Protein AF-A0A7W8DFZ7-F1 (afdb_monomer)

Structure (mmCIF, N/CA/C/O backbone):
data_AF-A0A7W8DFZ7-F1
#
_entry.id   AF-A0A7W8DFZ7-F1
#
loop_
_atom_site.group_PDB
_atom_site.id
_atom_site.type_symbol
_atom_site.label_atom_id
_atom_site.label_alt_id
_atom_site.label_comp_id
_atom_site.label_asym_id
_atom_site.label_entity_id
_atom_site.label_seq_id
_atom_site.pdbx_PDB_ins_code
_atom_site.Cartn_x
_atom_site.Cartn_y
_atom_site.Cartn_z
_atom_site.occupancy
_atom_site.B_iso_or_equiv
_atom_site.auth_seq_id
_atom_site.auth_comp_id
_atom_site.auth_asym_id
_atom_site.auth_atom_id
_atom_site.pdbx_PDB_model_num
ATOM 1 N N . MET A 1 1 ? -59.631 -12.533 55.827 1.00 57.09 1 MET A N 1
ATOM 2 C CA . MET A 1 1 ? -59.133 -11.237 55.292 1.00 57.09 1 MET A CA 1
ATOM 3 C C . MET A 1 1 ? -57.642 -11.261 54.928 1.00 57.09 1 MET A C 1
ATOM 5 O O . MET A 1 1 ? -57.196 -10.351 54.246 1.00 57.09 1 MET A O 1
ATOM 9 N N . SER A 1 2 ? -56.880 -12.289 55.310 1.00 61.22 2 SER A N 1
ATOM 10 C CA . SER A 1 2 ? -55.448 -12.462 55.010 1.00 61.22 2 SER A CA 1
ATOM 11 C C . SER A 1 2 ? -55.143 -12.967 53.588 1.00 61.22 2 SER A C 1
ATOM 13 O O . SER A 1 2 ? -54.103 -12.622 53.034 1.00 61.22 2 SER A O 1
ATOM 15 N N . ASP A 1 3 ? -56.053 -13.719 52.961 1.00 71.06 3 ASP A N 1
ATOM 16 C CA . ASP A 1 3 ? -55.835 -14.319 51.630 1.00 71.06 3 ASP A CA 1
ATOM 17 C C . ASP A 1 3 ? -55.815 -13.302 50.479 1.00 71.06 3 ASP A C 1
ATOM 19 O O . ASP A 1 3 ? -55.094 -13.472 49.494 1.00 71.06 3 ASP A O 1
ATOM 23 N N . ALA A 1 4 ? -56.544 -12.193 50.624 1.00 68.62 4 ALA A N 1
ATOM 24 C CA . ALA A 1 4 ? -56.557 -11.116 49.635 1.00 68.62 4 ALA A CA 1
ATOM 25 C C . ALA A 1 4 ? -55.181 -10.436 49.514 1.00 68.62 4 ALA A C 1
ATOM 27 O O . ALA A 1 4 ? -54.755 -10.077 48.419 1.00 68.62 4 ALA A O 1
ATOM 28 N N . ILE A 1 5 ? -54.449 -10.323 50.626 1.00 71.19 5 ILE A N 1
ATOM 29 C CA . ILE A 1 5 ? -53.111 -9.720 50.654 1.00 71.19 5 ILE A CA 1
ATOM 30 C C . ILE A 1 5 ? -52.097 -10.650 49.973 1.00 71.19 5 ILE A C 1
ATOM 32 O O . ILE A 1 5 ? -51.264 -10.188 49.196 1.00 71.19 5 ILE A O 1
ATOM 36 N N . ALA A 1 6 ? -52.201 -11.965 50.188 1.00 75.56 6 ALA A N 1
ATOM 37 C CA . ALA A 1 6 ? -51.342 -12.947 49.525 1.00 75.56 6 ALA A CA 1
ATOM 38 C C . ALA A 1 6 ? -51.548 -12.967 47.997 1.00 75.56 6 ALA A C 1
ATOM 40 O O . ALA A 1 6 ? -50.575 -13.028 47.240 1.00 75.56 6 ALA A O 1
ATOM 41 N N . SER A 1 7 ? -52.799 -12.839 47.540 1.00 78.25 7 SER A N 1
ATOM 42 C CA . SER A 1 7 ? -53.139 -12.762 46.115 1.00 78.25 7 SER A CA 1
ATOM 43 C C . SER A 1 7 ? -52.549 -11.511 45.455 1.00 78.25 7 SER A C 1
ATOM 45 O O . SER A 1 7 ? -51.845 -11.627 44.450 1.00 78.25 7 SER A O 1
ATOM 47 N N . VAL A 1 8 ? -52.715 -10.339 46.075 1.00 78.81 8 VAL A N 1
ATOM 48 C CA . VAL A 1 8 ? -52.169 -9.068 45.569 1.00 78.81 8 VAL A CA 1
ATOM 49 C C . VAL A 1 8 ? -50.637 -9.088 45.538 1.00 78.81 8 VAL A C 1
ATOM 51 O O . VAL A 1 8 ? -50.032 -8.653 44.559 1.00 78.81 8 VAL A O 1
ATOM 54 N N . LEU A 1 9 ? -49.984 -9.672 46.548 1.00 77.50 9 LEU A N 1
ATOM 55 C CA . LEU A 1 9 ? -48.525 -9.820 46.564 1.00 77.50 9 LEU A CA 1
ATOM 56 C C . LEU A 1 9 ? -48.010 -10.757 45.463 1.00 77.50 9 LEU A C 1
ATOM 58 O O . LEU A 1 9 ? -46.936 -10.516 44.910 1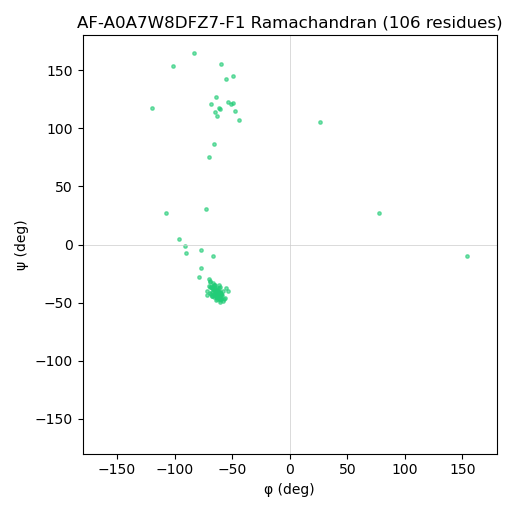.00 77.50 9 LEU A O 1
ATOM 62 N N . SER A 1 10 ? -48.762 -11.805 45.115 1.00 85.00 10 SER A N 1
ATOM 63 C CA . SER A 1 10 ? -48.410 -12.691 43.998 1.00 85.00 10 SER A CA 1
ATOM 64 C C . SER A 1 10 ? -48.581 -11.996 42.640 1.00 85.00 10 SER A C 1
ATOM 66 O O . SER A 1 10 ? -47.752 -12.167 41.745 1.00 85.00 10 SER A O 1
ATOM 68 N N . GLN A 1 11 ? -49.594 -11.133 42.527 1.00 77.75 11 GLN A N 1
ATOM 69 C CA . GLN A 1 11 ? -49.888 -10.351 41.330 1.00 77.75 11 GLN A CA 1
ATOM 70 C C . GLN A 1 11 ? -48.822 -9.277 41.081 1.00 77.75 11 GLN A C 1
ATOM 72 O O . GLN A 1 11 ? -48.345 -9.133 39.958 1.00 77.75 11 GLN A O 1
ATOM 77 N N . ILE A 1 12 ? -48.365 -8.595 42.137 1.00 78.56 12 ILE A N 1
ATOM 78 C CA . ILE A 1 12 ? -47.260 -7.624 42.062 1.00 78.56 12 ILE A CA 1
ATOM 79 C C . ILE A 1 12 ? -45.963 -8.315 41.621 1.00 78.56 12 ILE A C 1
ATOM 81 O O . ILE A 1 12 ? -45.227 -7.783 40.791 1.00 78.56 12 ILE A O 1
ATOM 85 N N . ARG A 1 13 ? -45.699 -9.528 42.119 1.00 77.94 13 ARG A N 1
ATOM 86 C CA . ARG A 1 13 ? -44.499 -10.299 41.765 1.00 77.94 13 ARG A CA 1
ATOM 87 C C . ARG A 1 13 ? -44.523 -10.770 40.305 1.00 77.94 13 ARG A C 1
ATOM 89 O O . ARG A 1 13 ? -43.492 -10.740 39.637 1.00 77.94 13 ARG A O 1
ATOM 96 N N . ALA A 1 14 ? -45.697 -11.143 39.792 1.00 76.75 14 ALA A N 1
ATOM 97 C CA . ALA A 1 14 ? -45.891 -11.482 38.382 1.00 76.75 14 ALA A CA 1
ATOM 98 C C . ALA A 1 14 ? -45.715 -10.259 37.461 1.00 76.75 14 ALA A C 1
ATOM 100 O O . ALA 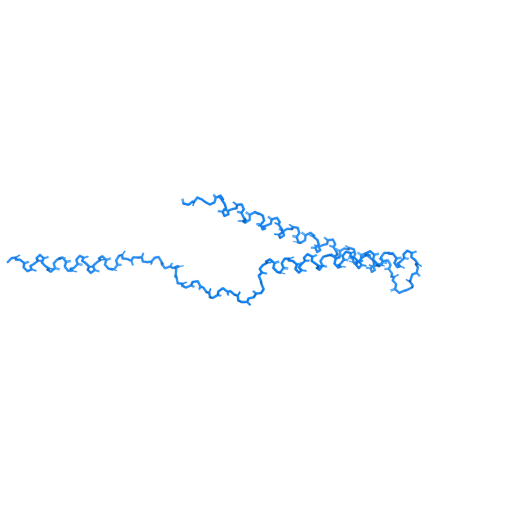A 1 14 ? -45.082 -10.363 36.410 1.00 76.75 14 ALA A O 1
ATOM 101 N N . LEU A 1 15 ? -46.189 -9.084 37.887 1.00 74.50 15 LEU A N 1
ATOM 102 C CA . LEU A 1 15 ? -46.031 -7.836 37.135 1.00 74.50 15 LEU A CA 1
ATOM 103 C C . LEU A 1 15 ? -44.565 -7.360 37.100 1.00 74.50 15 LEU A C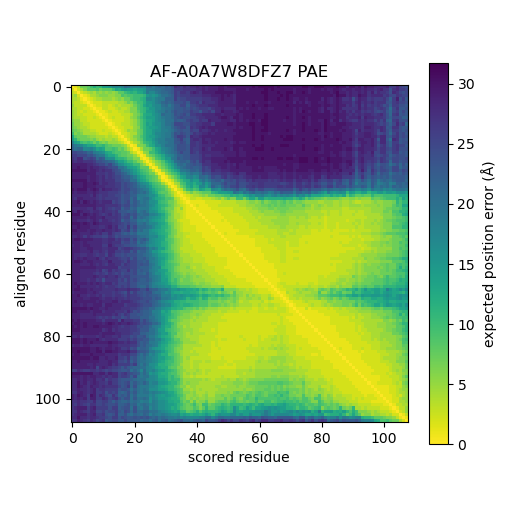 1
ATOM 105 O O . LEU A 1 15 ? -44.092 -6.880 36.071 1.00 74.50 15 LEU A O 1
ATOM 109 N N . GLN A 1 16 ? -43.822 -7.553 38.197 1.00 68.69 16 GLN A N 1
ATOM 110 C CA . GLN A 1 16 ? -42.381 -7.276 38.286 1.00 68.69 16 GLN A CA 1
ATOM 111 C C . GLN A 1 16 ? -41.539 -8.203 37.395 1.00 68.69 16 GLN A C 1
ATOM 113 O O . GLN A 1 16 ? -40.524 -7.781 36.844 1.00 68.69 16 GLN A O 1
ATOM 118 N N . ALA A 1 17 ? -41.965 -9.457 37.209 1.00 66.94 17 ALA A N 1
ATOM 119 C CA . ALA A 1 17 ? -41.313 -10.382 36.283 1.00 66.94 17 ALA A CA 1
ATOM 120 C C . ALA A 1 17 ? -41.522 -9.978 34.811 1.00 66.94 17 ALA A C 1
ATOM 122 O O . ALA A 1 17 ? -40.616 -10.156 34.003 1.00 66.94 17 ALA A O 1
ATOM 123 N N . GLN A 1 18 ? -42.668 -9.373 34.477 1.00 63.84 18 GLN A N 1
ATOM 124 C CA . GLN A 1 18 ? -42.946 -8.821 33.142 1.00 63.84 18 GLN A CA 1
ATOM 125 C C . GLN A 1 18 ? -42.255 -7.476 32.872 1.00 63.84 18 GLN A C 1
ATOM 127 O O . GLN A 1 18 ? -42.059 -7.117 31.716 1.00 63.84 18 GLN A O 1
ATOM 132 N N . THR A 1 19 ? -41.837 -6.751 33.914 1.00 58.62 19 THR A N 1
ATOM 133 C CA . THR A 1 19 ? -41.080 -5.487 33.800 1.00 58.62 19 THR A CA 1
ATOM 134 C C . THR A 1 19 ? -39.566 -5.653 33.927 1.00 58.62 19 THR A C 1
ATOM 136 O O . THR A 1 19 ? -38.841 -4.662 33.831 1.00 58.62 19 THR A O 1
ATOM 139 N N . ARG A 1 20 ? -39.045 -6.889 34.025 1.00 55.09 20 ARG A N 1
ATOM 140 C CA . ARG A 1 20 ? -37.663 -7.176 33.607 1.00 55.09 20 ARG A CA 1
ATOM 141 C C . ARG A 1 20 ? -37.591 -7.073 32.087 1.00 55.09 20 ARG A C 1
ATOM 143 O O . ARG A 1 20 ? -37.526 -8.062 31.367 1.00 55.09 20 ARG A O 1
ATOM 150 N N . ILE A 1 21 ? -37.608 -5.831 31.621 1.00 55.12 21 ILE A N 1
ATOM 151 C CA . ILE A 1 21 ? -37.175 -5.438 30.294 1.00 55.12 21 ILE A CA 1
ATOM 152 C C . ILE A 1 21 ? -35.673 -5.717 30.278 1.00 55.12 21 ILE A C 1
ATOM 154 O O . ILE A 1 21 ? -34.856 -4.868 30.623 1.00 55.12 21 ILE A O 1
ATOM 158 N N . THR A 1 22 ? -35.297 -6.951 29.952 1.00 57.59 22 THR A N 1
ATOM 159 C CA . THR A 1 22 ? -33.990 -7.182 29.352 1.00 57.59 22 THR A CA 1
ATOM 160 C C . THR A 1 22 ? -34.025 -6.395 28.046 1.00 57.59 22 THR A C 1
ATOM 162 O O . THR A 1 22 ? -34.912 -6.664 27.233 1.00 57.59 22 THR A O 1
ATOM 165 N N . PRO A 1 23 ? -33.172 -5.375 27.857 1.00 56.19 23 PRO A N 1
ATOM 166 C CA . PRO A 1 23 ? -33.167 -4.624 26.614 1.00 56.19 23 PRO A CA 1
ATOM 167 C C . PRO A 1 23 ? -33.011 -5.617 25.449 1.00 56.19 23 PRO A C 1
ATOM 169 O O . PRO A 1 23 ? -32.053 -6.397 25.455 1.00 56.19 23 PRO A O 1
ATOM 172 N N . PRO A 1 24 ? -33.950 -5.652 24.484 1.00 49.06 24 PRO A N 1
ATOM 173 C CA . PRO A 1 24 ? -33.768 -6.432 23.270 1.00 49.06 24 PRO A CA 1
ATOM 174 C C . PRO A 1 24 ? -32.564 -5.833 22.540 1.00 49.06 24 PRO A C 1
ATOM 176 O O . PRO A 1 24 ? -32.593 -4.677 22.123 1.00 49.06 24 PRO A O 1
ATOM 179 N N . GLY A 1 25 ? -31.463 -6.580 22.500 1.00 51.53 25 GLY A N 1
ATOM 180 C CA . GLY A 1 25 ? -30.180 -6.085 21.992 1.00 51.53 25 GLY A CA 1
ATOM 181 C C . GLY A 1 25 ? -28.938 -6.771 22.564 1.00 51.53 25 GLY A C 1
ATOM 182 O O . GLY A 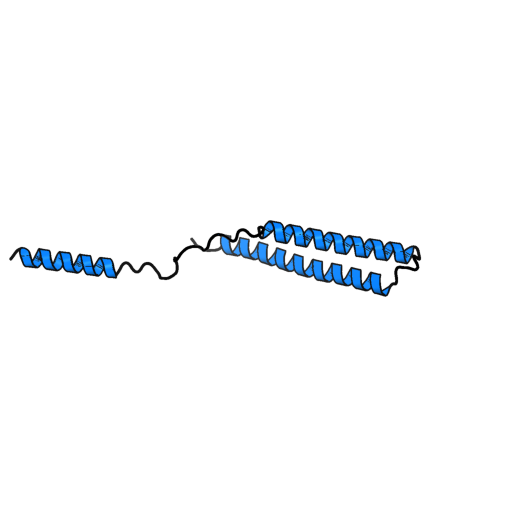1 25 ? -27.852 -6.574 22.033 1.00 51.53 25 GLY A O 1
ATOM 183 N N . LEU A 1 26 ? -29.077 -7.602 23.603 1.00 53.03 26 LEU A N 1
ATOM 184 C CA . LEU A 1 26 ? -27.996 -8.468 24.104 1.00 53.03 26 LEU A CA 1
ATOM 185 C C . LEU A 1 26 ? -28.226 -9.947 23.753 1.00 53.03 26 LEU A C 1
ATOM 187 O O . LEU A 1 26 ? -27.771 -10.843 24.464 1.00 53.03 26 LEU A O 1
ATOM 191 N N . GLU A 1 27 ? -28.946 -10.215 22.661 1.00 49.91 27 GLU A N 1
ATOM 192 C CA . GLU A 1 27 ? -28.915 -11.531 22.028 1.00 49.91 27 GLU A CA 1
ATOM 193 C C . GLU A 1 27 ? -27.502 -11.773 21.500 1.00 49.91 27 GLU A C 1
ATOM 195 O O . GLU A 1 27 ? -27.023 -11.051 20.631 1.00 49.91 27 GLU A O 1
ATOM 200 N N . SER A 1 28 ? -26.850 -12.764 22.115 1.00 52.47 28 SER A N 1
ATOM 201 C CA . SER A 1 28 ? -25.617 -13.438 21.721 1.00 52.47 28 SER A CA 1
ATOM 202 C C . SER A 1 28 ? -24.664 -12.620 20.859 1.00 52.47 28 SER A C 1
ATOM 204 O O . SER A 1 28 ? -24.824 -12.534 19.642 1.00 52.47 28 SER A O 1
ATOM 206 N N . ALA A 1 29 ? -23.578 -12.154 21.483 1.00 55.41 29 ALA A N 1
ATOM 207 C CA . ALA A 1 29 ? -22.336 -11.909 20.768 1.00 55.41 29 ALA A CA 1
ATOM 208 C C . ALA A 1 29 ? -22.091 -13.102 19.831 1.00 55.41 29 ALA A C 1
ATOM 210 O O . ALA A 1 29 ? -21.837 -14.222 20.283 1.00 55.41 29 ALA A O 1
ATOM 211 N N . ALA A 1 30 ? -22.275 -12.867 18.529 1.00 58.28 30 ALA A N 1
ATOM 212 C CA . ALA A 1 30 ? -21.985 -13.839 17.494 1.00 58.28 30 ALA A CA 1
ATOM 213 C C . ALA A 1 30 ? -20.576 -14.397 17.745 1.00 58.28 30 ALA A C 1
ATOM 215 O O . ALA A 1 30 ? -19.717 -13.646 18.227 1.00 58.28 30 ALA A O 1
ATOM 216 N N . PRO A 1 31 ? -20.319 -15.686 17.458 1.00 54.34 31 PRO A N 1
ATOM 217 C CA . PRO A 1 31 ? -18.991 -16.249 17.641 1.00 54.34 31 PRO A CA 1
ATOM 218 C C . PRO A 1 31 ? -17.992 -15.330 16.945 1.00 54.34 31 PRO A C 1
ATOM 220 O O . PRO A 1 31 ? -18.138 -15.034 15.757 1.00 54.34 31 PRO A O 1
ATOM 223 N N . VAL A 1 32 ? -17.041 -14.815 17.730 1.00 64.62 32 VAL A N 1
ATOM 224 C CA . VAL A 1 32 ? -15.981 -13.922 17.266 1.00 64.62 32 VAL A CA 1
ATOM 225 C C . VAL A 1 32 ? -15.397 -14.563 16.017 1.00 64.62 32 VAL A C 1
ATOM 227 O O . VAL A 1 32 ? -14.915 -15.696 16.079 1.00 64.62 32 VAL A O 1
ATOM 230 N N . ALA A 1 33 ? -15.556 -13.892 14.875 1.00 61.66 33 ALA A N 1
ATOM 231 C CA . ALA A 1 33 ? -15.222 -14.458 13.581 1.00 61.66 33 ALA A CA 1
ATOM 232 C C . ALA A 1 33 ? -13.811 -15.054 13.638 1.00 61.66 33 ALA A C 1
ATOM 234 O O . ALA A 1 33 ? -12.849 -14.345 13.924 1.00 61.66 33 ALA A O 1
ATOM 235 N N . THR A 1 34 ? -13.683 -16.351 13.352 1.00 63.66 34 THR A N 1
ATOM 236 C CA . THR A 1 34 ? -12.408 -17.094 13.309 1.00 63.66 34 THR A CA 1
ATOM 237 C C . THR A 1 34 ? -11.581 -16.726 12.066 1.00 63.66 34 THR A C 1
ATOM 239 O O . THR A 1 34 ? -10.873 -17.549 11.491 1.00 63.66 34 THR A O 1
ATOM 242 N N . GLY A 1 35 ? -11.725 -15.488 11.596 1.00 71.38 35 GLY A N 1
ATOM 243 C CA . GLY A 1 35 ? -10.907 -14.900 10.555 1.00 71.38 35 GLY A CA 1
ATOM 244 C C . GLY A 1 35 ? -9.605 -14.358 11.141 1.00 71.38 35 GLY A C 1
ATOM 245 O O . GLY A 1 35 ? -9.483 -14.194 12.358 1.00 71.38 35 GLY A O 1
ATOM 246 N N . PRO A 1 36 ? -8.614 -14.066 10.287 1.00 75.56 36 PRO A N 1
ATOM 247 C CA . PRO A 1 36 ? -7.399 -13.417 10.746 1.00 75.56 36 PRO A CA 1
ATOM 248 C C . PRO A 1 36 ? -7.735 -12.109 11.463 1.00 75.56 36 PRO A C 1
ATOM 250 O O . PRO A 1 36 ? -8.635 -11.377 11.038 1.00 75.56 36 PRO A O 1
ATOM 253 N N . SER A 1 37 ? -6.992 -11.803 12.529 1.00 83.19 37 SER A N 1
ATOM 254 C CA . SER A 1 37 ? -7.252 -10.590 13.293 1.00 83.19 37 SER A CA 1
ATOM 255 C C . SER A 1 37 ? -7.116 -9.359 12.394 1.00 83.19 37 SER A C 1
ATOM 257 O O . SER A 1 37 ? -6.410 -9.356 11.373 1.00 83.19 37 SER A O 1
ATOM 259 N N . PHE A 1 38 ? -7.784 -8.274 12.775 1.00 80.31 38 PHE A N 1
ATOM 260 C CA . PHE A 1 38 ? -7.594 -6.994 12.101 1.00 80.31 38 PHE A CA 1
ATOM 261 C C . PHE A 1 38 ? -6.106 -6.604 12.062 1.00 80.31 38 PHE A C 1
ATOM 263 O O . PHE A 1 38 ? -5.616 -6.179 11.018 1.00 80.31 38 PHE A O 1
ATOM 270 N N . GLY A 1 39 ? -5.366 -6.845 13.153 1.00 84.25 39 GLY A N 1
ATOM 271 C CA . GLY A 1 39 ? -3.921 -6.621 13.223 1.00 84.25 39 GLY A CA 1
ATOM 272 C C . GLY A 1 39 ? -3.135 -7.446 12.201 1.00 84.25 39 GLY A C 1
ATOM 273 O O . GLY A 1 39 ? -2.269 -6.905 11.517 1.00 84.25 39 GLY A O 1
ATOM 274 N N . ASP A 1 40 ? -3.482 -8.722 12.015 1.00 87.62 40 ASP A N 1
ATOM 275 C CA . ASP A 1 40 ? -2.860 -9.579 10.995 1.00 87.62 40 ASP A CA 1
ATOM 276 C C . ASP A 1 40 ? -3.167 -9.102 9.576 1.00 87.62 40 ASP A C 1
ATOM 278 O O . ASP A 1 40 ? -2.344 -9.234 8.668 1.00 87.62 40 ASP A O 1
ATOM 282 N N . THR A 1 41 ? -4.368 -8.570 9.361 1.00 86.69 41 THR A N 1
ATOM 283 C CA . THR A 1 41 ? -4.790 -8.018 8.069 1.00 86.69 41 THR A CA 1
ATOM 284 C C . THR A 1 41 ? -4.071 -6.703 7.776 1.00 86.69 41 THR A C 1
ATOM 286 O O . THR A 1 41 ? -3.545 -6.528 6.678 1.00 86.69 41 THR A O 1
ATOM 289 N N . LEU A 1 42 ? -3.946 -5.821 8.770 1.00 85.88 42 LEU A N 1
ATOM 290 C CA . LEU A 1 42 ? -3.190 -4.575 8.667 1.00 85.88 42 LEU A CA 1
ATOM 291 C C . LEU A 1 42 ? -1.696 -4.836 8.442 1.00 85.88 42 LEU A C 1
ATOM 293 O O . LEU A 1 42 ? -1.081 -4.198 7.590 1.00 85.88 42 LEU A O 1
ATOM 297 N N . LYS A 1 43 ? -1.116 -5.811 9.152 1.00 89.94 43 LYS A N 1
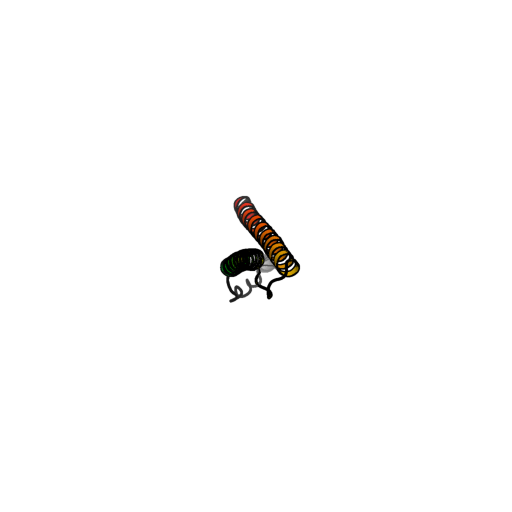ATOM 298 C CA . LYS A 1 43 ? 0.276 -6.233 8.956 1.00 89.94 43 LYS A CA 1
ATOM 299 C C . LYS A 1 43 ? 0.507 -6.727 7.529 1.00 89.94 43 LYS A C 1
ATOM 301 O O . LYS A 1 43 ? 1.460 -6.295 6.890 1.00 89.94 43 LYS A O 1
ATOM 306 N N . ARG A 1 44 ? -0.388 -7.572 7.005 1.00 90.94 44 ARG A N 1
ATOM 307 C CA . ARG A 1 44 ? -0.331 -8.030 5.608 1.00 90.94 44 ARG A CA 1
ATOM 308 C C . ARG A 1 44 ? -0.454 -6.876 4.613 1.00 90.94 44 ARG A C 1
ATOM 310 O O . ARG A 1 44 ? 0.313 -6.832 3.658 1.00 90.94 44 ARG A O 1
ATOM 317 N N . ALA A 1 45 ? -1.353 -5.922 4.853 1.00 88.44 45 ALA A N 1
ATOM 318 C CA . ALA A 1 45 ? -1.493 -4.741 4.002 1.00 88.44 45 ALA A CA 1
ATOM 319 C C . ALA A 1 45 ? -0.214 -3.880 3.988 1.00 88.44 45 ALA A C 1
ATOM 321 O O . ALA A 1 45 ? 0.244 -3.478 2.921 1.00 88.44 45 ALA A O 1
ATOM 322 N N . LEU A 1 46 ? 0.405 -3.654 5.154 1.00 91.00 46 LEU A N 1
ATOM 323 C CA . LEU A 1 46 ? 1.684 -2.944 5.275 1.00 91.00 46 LEU A CA 1
ATOM 324 C C . LEU A 1 46 ? 2.814 -3.663 4.526 1.00 91.00 46 LEU A C 1
ATOM 326 O O . LEU A 1 46 ? 3.565 -3.022 3.791 1.00 91.00 46 LEU A O 1
ATOM 330 N N . SER A 1 47 ? 2.915 -4.987 4.674 1.00 94.12 47 SER A N 1
ATOM 331 C CA . SER A 1 47 ? 3.882 -5.799 3.930 1.00 94.12 47 SER A CA 1
ATOM 332 C C . SER A 1 47 ? 3.669 -5.701 2.417 1.00 94.12 47 SER A C 1
ATOM 334 O O . SER A 1 47 ? 4.639 -5.499 1.691 1.00 94.12 47 SER A O 1
ATOM 336 N N . GLY A 1 48 ? 2.419 -5.744 1.947 1.00 93.75 48 GLY A N 1
ATOM 337 C CA . GLY A 1 48 ? 2.098 -5.598 0.524 1.00 93.75 48 GLY A CA 1
ATOM 338 C C . GLY A 1 48 ? 2.452 -4.217 -0.041 1.00 93.75 48 GLY A C 1
ATOM 339 O O . GLY A 1 48 ? 2.956 -4.111 -1.158 1.00 93.75 48 GLY A O 1
ATOM 340 N N . VAL A 1 49 ? 2.266 -3.141 0.734 1.00 93.81 49 VAL A N 1
ATOM 341 C CA . VAL A 1 49 ? 2.717 -1.797 0.328 1.00 93.81 49 VAL A CA 1
ATOM 342 C C . VAL A 1 49 ? 4.242 -1.724 0.249 1.00 93.81 49 VAL A C 1
ATOM 344 O O . VAL A 1 49 ? 4.771 -1.096 -0.669 1.00 93.81 49 VAL A O 1
ATOM 347 N N . ASN A 1 50 ? 4.957 -2.364 1.178 1.00 94.44 50 ASN A N 1
ATOM 348 C CA . ASN A 1 50 ? 6.416 -2.425 1.132 1.00 94.44 50 ASN A CA 1
ATOM 349 C C . ASN A 1 50 ? 6.912 -3.170 -0.117 1.00 94.44 50 ASN A C 1
ATOM 351 O O . ASN A 1 50 ? 7.788 -2.666 -0.811 1.00 94.44 50 ASN A O 1
ATOM 355 N N . GLU A 1 51 ? 6.318 -4.318 -0.447 1.00 95.88 51 GLU A N 1
ATOM 356 C CA . GLU A 1 51 ? 6.611 -5.040 -1.694 1.00 95.88 51 GLU A CA 1
ATOM 357 C C . GLU A 1 51 ? 6.367 -4.183 -2.934 1.00 95.88 51 GLU A C 1
ATOM 359 O O . GLU A 1 51 ? 7.241 -4.090 -3.792 1.00 95.88 51 GLU A O 1
ATOM 364 N N . SER A 1 52 ? 5.226 -3.495 -3.001 1.00 94.50 52 SER A N 1
ATOM 365 C CA . SER A 1 52 ? 4.903 -2.606 -4.121 1.00 94.50 52 SER A CA 1
ATOM 366 C C . SER A 1 52 ? 5.927 -1.469 -4.273 1.00 94.50 52 SER A C 1
ATOM 368 O O . SER A 1 52 ? 6.374 -1.166 -5.381 1.00 94.50 52 SER A O 1
ATOM 370 N N . GLN A 1 53 ? 6.381 -0.883 -3.158 1.00 94.25 53 GLN A N 1
ATOM 371 C CA . GLN A 1 53 ? 7.454 0.116 -3.175 1.00 94.25 53 GLN A CA 1
ATOM 372 C C . GLN A 1 53 ? 8.794 -0.460 -3.648 1.00 94.25 53 GLN A C 1
ATOM 374 O O . GLN A 1 53 ? 9.490 0.194 -4.425 1.00 94.25 53 GLN A O 1
ATOM 379 N N . MET A 1 54 ? 9.173 -1.656 -3.189 1.00 96.50 54 MET A N 1
ATOM 380 C CA . MET A 1 54 ? 10.413 -2.306 -3.626 1.00 96.50 54 MET A CA 1
ATOM 381 C C . MET A 1 54 ? 10.372 -2.642 -5.116 1.00 96.50 54 MET A C 1
ATOM 383 O O . MET A 1 54 ? 11.345 -2.381 -5.817 1.00 96.50 54 MET A O 1
ATOM 387 N N . GLU A 1 55 ? 9.248 -3.154 -5.618 1.00 94.75 55 GLU A N 1
ATOM 388 C CA . GLU A 1 55 ? 9.101 -3.469 -7.039 1.00 94.75 55 GLU A CA 1
ATOM 389 C C . GLU A 1 55 ? 9.174 -2.204 -7.897 1.00 94.75 55 GLU A C 1
ATOM 391 O O . GLU A 1 55 ? 9.886 -2.187 -8.898 1.00 94.75 55 GLU A O 1
ATOM 396 N N . SER A 1 56 ? 8.532 -1.106 -7.481 1.00 93.25 56 SER A N 1
ATOM 397 C CA . SER A 1 56 ? 8.665 0.175 -8.183 1.00 93.25 56 SER A CA 1
ATOM 398 C C . SER A 1 56 ? 10.118 0.654 -8.253 1.00 93.25 56 SER A C 1
ATOM 400 O O . SER A 1 56 ? 10.520 1.177 -9.291 1.00 93.25 56 SER A O 1
ATOM 402 N N . ARG A 1 57 ? 10.905 0.484 -7.182 1.00 94.62 57 ARG A N 1
ATOM 403 C CA . ARG A 1 57 ? 12.335 0.841 -7.175 1.00 94.62 57 ARG A CA 1
ATOM 404 C C . ARG A 1 57 ? 13.144 -0.065 -8.091 1.00 94.62 57 ARG A C 1
ATOM 406 O O . ARG A 1 57 ? 13.941 0.432 -8.872 1.00 94.62 57 ARG A O 1
ATOM 413 N N . ARG A 1 58 ? 12.892 -1.374 -8.038 1.00 95.81 58 ARG A N 1
ATOM 414 C CA . ARG A 1 58 ? 13.560 -2.363 -8.890 1.00 95.81 58 ARG A CA 1
ATOM 415 C C . ARG A 1 58 ? 13.297 -2.096 -10.370 1.00 95.81 58 ARG A C 1
ATOM 417 O O . ARG A 1 58 ? 14.200 -2.223 -11.188 1.00 95.81 58 ARG A O 1
ATOM 424 N N . LEU A 1 59 ? 12.065 -1.729 -10.719 1.0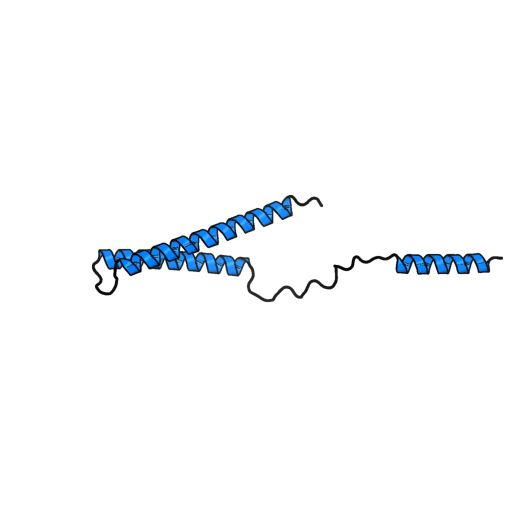0 94.44 59 LEU A N 1
ATOM 425 C CA . LEU A 1 59 ? 11.701 -1.362 -12.085 1.00 94.44 59 LEU A CA 1
ATOM 426 C C . LEU A 1 59 ? 12.367 -0.049 -12.511 1.00 94.44 59 LEU A C 1
ATOM 428 O O . LEU A 1 59 ? 12.849 0.029 -13.635 1.00 94.44 59 LEU A O 1
ATOM 432 N N . ALA A 1 60 ? 12.427 0.953 -11.630 1.00 92.94 60 ALA A N 1
ATOM 433 C CA . ALA A 1 60 ? 13.135 2.201 -11.915 1.00 92.94 60 ALA A CA 1
ATOM 434 C C . ALA A 1 60 ? 14.628 1.953 -12.178 1.00 92.94 60 ALA A C 1
ATOM 436 O O . ALA A 1 60 ? 15.141 2.377 -13.205 1.00 92.94 60 ALA A O 1
ATOM 437 N N . GLU A 1 61 ? 15.288 1.180 -11.316 1.00 95.56 61 GLU A N 1
ATOM 438 C CA . GLU A 1 61 ? 16.697 0.811 -11.474 1.00 95.56 61 GLU A CA 1
ATOM 439 C C . GLU A 1 61 ? 16.933 0.001 -12.759 1.00 95.56 61 GLU A C 1
ATOM 441 O O . GLU A 1 61 ? 17.843 0.296 -13.528 1.00 95.56 61 GLU A O 1
ATOM 446 N N . ALA A 1 62 ? 16.077 -0.982 -13.053 1.00 93.50 62 ALA A N 1
ATOM 447 C CA . ALA A 1 62 ? 16.172 -1.757 -14.290 1.00 93.50 62 ALA A CA 1
ATOM 448 C C . ALA A 1 62 ? 16.003 -0.880 -15.544 1.00 93.50 62 ALA A C 1
ATOM 450 O O . ALA A 1 62 ? 16.689 -1.098 -16.541 1.00 93.50 62 ALA A O 1
ATOM 451 N N . PHE A 1 63 ? 15.119 0.119 -15.491 1.00 92.88 63 PHE A N 1
ATOM 452 C CA . PHE A 1 63 ? 14.945 1.089 -16.568 1.00 92.88 63 PHE A CA 1
ATOM 453 C C . PHE A 1 63 ? 16.170 2.003 -16.722 1.00 92.88 63 PHE A C 1
ATOM 455 O O . PHE A 1 63 ? 16.638 2.206 -17.840 1.00 92.88 63 PHE A O 1
ATOM 462 N N . GLU A 1 64 ? 16.727 2.510 -15.620 1.00 92.06 64 GLU A N 1
ATOM 463 C CA . GLU A 1 64 ? 17.952 3.327 -15.617 1.00 92.06 64 GLU A CA 1
ATOM 464 C C . GLU A 1 64 ? 19.163 2.561 -16.171 1.00 92.06 64 GLU A C 1
ATOM 466 O O . GLU A 1 64 ? 19.998 3.135 -16.870 1.00 92.06 64 GLU A O 1
ATOM 471 N N . LEU A 1 65 ? 19.226 1.251 -15.921 1.00 95.62 65 LEU A N 1
ATOM 472 C CA . LEU A 1 65 ? 20.233 0.341 -16.474 1.00 95.62 65 LEU A CA 1
ATOM 473 C C . LEU A 1 65 ? 19.969 -0.055 -17.939 1.00 95.62 65 LEU A C 1
ATOM 475 O O . LEU A 1 65 ? 20.799 -0.736 -18.544 1.00 95.62 65 LEU A O 1
ATOM 479 N N . GLY A 1 66 ? 18.840 0.360 -18.520 1.00 90.56 66 GLY A N 1
ATOM 480 C CA . GLY A 1 66 ? 18.492 0.100 -19.915 1.00 90.56 66 GLY A CA 1
ATOM 481 C C . GLY A 1 66 ? 17.978 -1.315 -20.197 1.00 90.56 66 GLY A C 1
ATOM 482 O O . GLY A 1 66 ? 18.148 -1.796 -21.318 1.00 90.56 66 GLY A O 1
ATOM 483 N N . ASP A 1 67 ? 17.367 -2.001 -19.219 1.00 93.12 67 ASP A N 1
ATOM 484 C CA . ASP A 1 67 ? 16.746 -3.315 -19.443 1.00 93.12 67 ASP A CA 1
ATOM 485 C C . ASP A 1 67 ? 15.624 -3.197 -20.497 1.00 93.12 67 ASP A C 1
ATOM 487 O O . ASP A 1 67 ? 14.604 -2.552 -20.241 1.00 93.12 67 ASP A O 1
ATOM 491 N N . PRO A 1 68 ? 15.741 -3.856 -21.665 1.00 87.25 68 PRO A N 1
ATOM 492 C CA . PRO A 1 68 ? 14.758 -3.747 -22.745 1.00 87.25 68 PRO A CA 1
ATOM 493 C C . PRO A 1 68 ? 13.386 -4.344 -22.393 1.00 87.25 68 PRO A C 1
ATOM 495 O O . PRO A 1 68 ? 12.430 -4.184 -23.149 1.00 87.25 68 PRO A O 1
ATOM 498 N N . ARG A 1 69 ? 13.270 -5.058 -21.266 1.00 87.69 69 ARG A N 1
ATOM 499 C CA . ARG A 1 69 ? 12.016 -5.649 -20.773 1.00 87.69 69 ARG A CA 1
ATOM 500 C C . ARG A 1 69 ? 11.232 -4.710 -19.854 1.00 87.69 69 ARG A C 1
ATOM 502 O O . ARG A 1 69 ? 10.123 -5.067 -19.440 1.00 87.69 69 ARG A O 1
ATOM 509 N N . VAL A 1 70 ? 11.806 -3.564 -19.485 1.00 90.00 70 VAL A N 1
ATOM 510 C CA . VAL A 1 70 ? 11.190 -2.583 -18.590 1.00 90.00 70 VAL A CA 1
ATOM 511 C C . VAL A 1 70 ? 11.049 -1.262 -19.327 1.00 90.00 70 VAL A C 1
ATOM 513 O O . VAL A 1 70 ? 12.025 -0.638 -19.722 1.00 90.00 70 VAL A O 1
ATOM 516 N N . ASP A 1 71 ? 9.811 -0.828 -19.506 1.00 93.00 71 ASP A N 1
ATOM 517 C CA . ASP A 1 71 ? 9.467 0.452 -20.100 1.00 93.00 71 ASP A CA 1
ATOM 518 C C . ASP A 1 71 ? 9.094 1.480 -19.024 1.00 93.00 71 ASP A C 1
ATOM 520 O O . ASP A 1 71 ? 8.610 1.153 -17.936 1.00 93.00 71 ASP A O 1
ATOM 524 N N . LEU A 1 72 ? 9.285 2.761 -19.349 1.00 90.56 72 LEU A N 1
ATOM 525 C CA . LEU A 1 72 ? 8.987 3.873 -18.443 1.00 90.56 72 LEU A CA 1
ATOM 526 C C . LEU A 1 72 ? 7.532 3.848 -17.951 1.00 90.56 72 LEU A C 1
ATOM 528 O O . LEU A 1 72 ? 7.264 4.151 -16.788 1.00 90.56 72 LEU A O 1
ATOM 532 N N . ALA A 1 73 ? 6.585 3.463 -18.813 1.00 93.81 73 ALA A N 1
ATOM 533 C CA . ALA A 1 73 ? 5.176 3.385 -18.445 1.00 93.81 73 ALA A CA 1
ATOM 534 C C . ALA A 1 73 ? 4.947 2.388 -17.299 1.00 93.81 73 ALA A C 1
ATOM 536 O O . ALA A 1 73 ? 4.234 2.705 -16.346 1.00 93.81 73 ALA A O 1
ATOM 537 N N . ARG A 1 74 ? 5.606 1.226 -17.324 1.00 91.62 74 ARG A N 1
ATOM 538 C CA . ARG A 1 74 ? 5.510 0.228 -16.255 1.00 91.62 74 ARG A CA 1
ATOM 539 C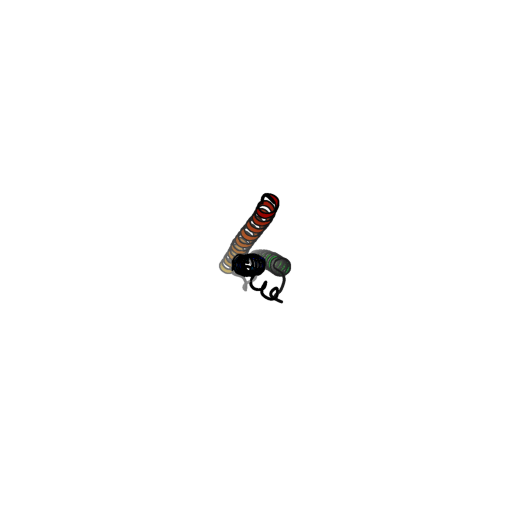 C . ARG A 1 74 ? 6.132 0.699 -14.946 1.00 91.62 74 ARG A C 1
ATOM 541 O O . ARG A 1 74 ? 5.544 0.449 -13.896 1.00 91.62 74 ARG A O 1
ATOM 548 N N . VAL A 1 75 ? 7.251 1.426 -14.994 1.00 9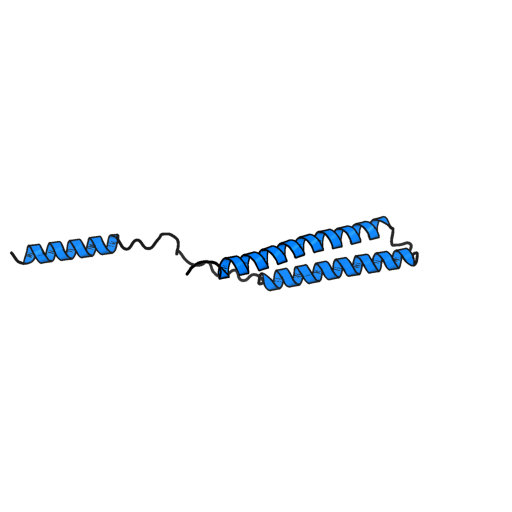3.19 75 VAL A N 1
ATOM 549 C CA . VAL A 1 75 ? 7.836 2.071 -13.801 1.00 93.19 75 VAL A CA 1
ATOM 550 C C . VAL A 1 75 ? 6.843 3.061 -13.189 1.00 93.19 75 VAL A C 1
ATOM 552 O O . VAL A 1 75 ? 6.594 3.035 -11.982 1.00 93.19 75 VAL A O 1
ATOM 555 N N . MET A 1 76 ? 6.233 3.910 -14.021 1.00 93.62 76 MET A N 1
ATOM 556 C CA . MET A 1 76 ? 5.269 4.910 -13.559 1.00 93.62 76 MET A CA 1
ATOM 557 C C . MET A 1 76 ? 4.007 4.277 -12.969 1.00 93.62 76 MET A C 1
ATOM 559 O O . MET A 1 76 ? 3.541 4.731 -11.925 1.00 93.62 76 MET A O 1
ATOM 563 N N . ILE A 1 77 ? 3.474 3.223 -13.592 1.00 95.12 77 ILE A N 1
ATOM 564 C CA . ILE A 1 77 ? 2.306 2.496 -13.076 1.00 95.12 77 ILE A CA 1
ATOM 565 C C . ILE A 1 77 ? 2.635 1.847 -11.729 1.00 95.12 77 ILE A C 1
ATOM 567 O O . ILE A 1 77 ? 1.870 2.007 -10.778 1.00 95.12 77 ILE A O 1
ATOM 571 N N . ALA A 1 78 ? 3.781 1.169 -11.617 1.00 93.75 78 ALA A N 1
ATOM 572 C CA . ALA A 1 78 ? 4.203 0.544 -10.365 1.00 93.75 78 ALA A CA 1
ATOM 573 C C . ALA A 1 78 ? 4.359 1.579 -9.238 1.00 93.75 78 ALA A C 1
ATOM 575 O O . ALA A 1 78 ? 3.870 1.373 -8.127 1.00 93.75 78 ALA A O 1
ATOM 576 N N . SER A 1 79 ? 4.961 2.731 -9.543 1.00 93.25 79 SER A N 1
ATOM 577 C CA . SER A 1 79 ? 5.108 3.844 -8.598 1.00 93.25 79 SER A CA 1
ATOM 578 C C . SER A 1 79 ? 3.755 4.400 -8.139 1.00 93.25 79 SER A C 1
ATOM 580 O O . SER A 1 79 ? 3.511 4.567 -6.940 1.00 93.25 79 SER A O 1
ATOM 582 N N . GLN A 1 80 ? 2.819 4.611 -9.071 1.00 94.44 80 GLN A N 1
ATOM 583 C CA . GLN A 1 80 ? 1.467 5.082 -8.753 1.00 94.44 80 GLN A CA 1
ATOM 584 C C . GLN A 1 80 ? 0.696 4.070 -7.900 1.00 94.44 80 GLN A C 1
ATOM 586 O O . GLN A 1 80 ? 0.049 4.452 -6.923 1.00 94.44 80 GLN A O 1
ATOM 591 N N . GLN A 1 81 ? 0.800 2.778 -8.216 1.00 92.62 81 GLN A N 1
ATOM 592 C CA . GLN A 1 81 ? 0.172 1.713 -7.440 1.00 92.62 81 GLN A CA 1
ATOM 593 C C . GLN A 1 81 ? 0.708 1.677 -6.002 1.00 92.62 81 GLN A C 1
ATOM 595 O O . GLN A 1 81 ? -0.081 1.603 -5.055 1.00 92.62 81 GLN A O 1
ATOM 600 N N . ALA A 1 82 ? 2.028 1.785 -5.821 1.00 93.38 82 ALA A N 1
ATOM 601 C CA . ALA A 1 82 ? 2.651 1.868 -4.503 1.00 93.38 82 ALA A CA 1
ATOM 602 C C . ALA A 1 82 ? 2.158 3.093 -3.715 1.00 93.38 82 ALA A C 1
ATOM 604 O O . ALA A 1 82 ? 1.822 2.981 -2.533 1.00 93.38 82 ALA A O 1
ATOM 605 N N . GLN A 1 83 ? 2.044 4.251 -4.372 1.00 93.19 83 GLN A N 1
ATOM 606 C CA . GLN A 1 83 ? 1.606 5.491 -3.734 1.00 93.19 83 GLN A CA 1
ATOM 607 C C . GLN A 1 83 ? 0.130 5.454 -3.312 1.00 93.19 83 GLN A C 1
ATOM 609 O O . GLN A 1 83 ? -0.206 5.890 -2.208 1.00 93.19 83 GLN A O 1
ATOM 614 N N . VAL A 1 84 ? -0.759 4.929 -4.160 1.00 94.88 84 VAL A N 1
ATOM 615 C CA . VAL A 1 84 ? -2.186 4.774 -3.833 1.00 94.88 84 VAL A CA 1
ATOM 616 C C . VAL A 1 84 ? -2.370 3.768 -2.696 1.00 94.88 84 VAL A C 1
ATOM 618 O O . VAL A 1 84 ? -3.082 4.062 -1.735 1.00 94.88 84 VAL A O 1
ATOM 621 N N . GLY A 1 85 ? -1.681 2.623 -2.754 1.00 91.56 85 GLY A N 1
ATOM 622 C CA . GLY A 1 85 ? -1.723 1.615 -1.693 1.00 91.56 85 GLY A CA 1
ATOM 623 C C . GLY A 1 85 ? -1.237 2.159 -0.348 1.00 91.56 85 GLY A C 1
ATOM 624 O O . GLY A 1 85 ? -1.884 1.951 0.678 1.00 91.56 85 GLY A O 1
ATOM 625 N N . PHE A 1 86 ? -0.146 2.928 -0.347 1.00 92.12 86 PHE A N 1
ATOM 626 C CA . PHE A 1 86 ? 0.357 3.578 0.861 1.00 92.12 86 PHE A CA 1
ATOM 627 C C . PHE A 1 86 ? -0.662 4.547 1.469 1.00 92.12 86 PHE A C 1
ATOM 629 O O . PHE A 1 86 ? -0.928 4.472 2.669 1.00 92.12 86 PHE A O 1
ATOM 636 N N . LYS A 1 87 ? -1.276 5.415 0.652 1.00 94.00 87 LYS A N 1
ATOM 637 C CA . LYS A 1 87 ? -2.322 6.341 1.119 1.00 94.00 87 LYS A CA 1
ATOM 638 C C . LYS A 1 87 ? -3.477 5.591 1.779 1.00 94.00 87 LYS A C 1
ATOM 640 O O . LYS A 1 87 ? -3.881 5.955 2.878 1.00 94.00 87 LYS A O 1
ATOM 645 N N . ALA A 1 88 ? -3.952 4.510 1.160 1.00 91.62 88 ALA A N 1
ATOM 646 C CA . ALA A 1 88 ? -5.025 3.697 1.725 1.00 91.62 88 ALA A CA 1
ATOM 647 C C . ALA A 1 88 ? -4.659 3.130 3.110 1.00 91.62 88 ALA A C 1
ATOM 649 O O . ALA A 1 88 ? -5.461 3.193 4.039 1.00 91.62 88 ALA A O 1
ATOM 650 N N . VAL A 1 89 ? -3.434 2.627 3.284 1.00 90.62 89 VAL A N 1
ATOM 651 C CA . VAL A 1 89 ? -2.977 2.097 4.579 1.00 90.62 89 VAL A CA 1
ATOM 652 C C . VAL A 1 89 ? -2.828 3.195 5.637 1.00 90.62 89 VAL A C 1
ATOM 654 O O . VAL A 1 89 ? -3.154 2.966 6.803 1.00 90.62 89 VAL A O 1
ATOM 657 N N . VAL A 1 90 ? -2.382 4.394 5.253 1.00 92.19 90 VAL A N 1
ATOM 658 C CA . VAL A 1 90 ? -2.312 5.547 6.165 1.00 92.19 90 VAL A CA 1
ATOM 659 C C . VAL A 1 90 ? -3.700 5.929 6.677 1.00 92.19 90 VAL A C 1
ATOM 661 O O . VAL A 1 90 ? -3.854 6.144 7.878 1.00 92.19 90 VAL A O 1
ATOM 664 N N . GLU A 1 91 ? -4.720 5.935 5.820 1.00 92.19 91 GLU A N 1
ATOM 665 C CA . GLU A 1 91 ? -6.098 6.202 6.250 1.00 92.19 91 GLU A CA 1
ATOM 666 C C . GLU A 1 91 ? -6.602 5.158 7.251 1.00 92.19 91 GLU A C 1
ATOM 668 O O . GLU A 1 91 ? -7.185 5.502 8.281 1.00 92.19 91 GLU A O 1
ATOM 673 N N . VAL A 1 92 ? -6.306 3.876 7.017 1.00 89.19 92 VAL A N 1
ATOM 674 C CA . VAL A 1 92 ? -6.654 2.802 7.961 1.00 89.19 92 VAL A CA 1
ATOM 675 C C . VAL A 1 92 ? -5.933 2.986 9.299 1.00 89.19 92 VAL A C 1
ATOM 677 O O . VAL A 1 92 ? -6.558 2.850 10.353 1.00 89.19 92 VAL A O 1
ATOM 680 N N . ARG A 1 93 ? -4.641 3.344 9.283 1.00 87.69 93 ARG A N 1
ATOM 681 C CA . ARG A 1 93 ? -3.873 3.660 10.499 1.00 87.69 93 ARG A CA 1
ATOM 682 C C . ARG A 1 93 ? -4.523 4.809 11.269 1.00 87.69 93 ARG A C 1
ATOM 684 O O . ARG A 1 93 ? -4.715 4.691 12.477 1.00 87.69 93 ARG A O 1
ATOM 691 N N . ASN A 1 94 ? -4.863 5.900 10.588 1.00 91.75 94 ASN A N 1
ATOM 692 C CA . ASN A 1 94 ? -5.487 7.065 11.211 1.00 91.75 94 ASN A CA 1
ATOM 693 C C . ASN A 1 94 ? -6.836 6.689 11.833 1.00 91.75 94 ASN A C 1
ATOM 695 O O . ASN A 1 94 ? -7.099 7.027 12.985 1.00 91.75 94 ASN A O 1
ATOM 699 N N . ARG A 1 95 ? -7.654 5.908 11.116 1.00 89.38 95 ARG A N 1
ATOM 700 C CA . ARG A 1 95 ? -8.946 5.431 11.619 1.00 89.38 95 ARG A CA 1
ATOM 701 C C . ARG A 1 95 ? -8.803 4.518 12.837 1.00 89.38 95 ARG A C 1
ATOM 703 O O . ARG A 1 95 ? -9.610 4.615 13.754 1.00 89.38 95 ARG A O 1
ATOM 710 N N . MET A 1 96 ? -7.779 3.667 12.874 1.00 84.75 96 MET A N 1
ATOM 711 C CA . MET A 1 96 ? -7.485 2.805 14.023 1.00 84.75 96 MET A CA 1
ATOM 712 C C . MET A 1 96 ? -7.069 3.619 15.255 1.00 84.75 96 MET A C 1
ATOM 714 O O . MET A 1 96 ? -7.537 3.346 16.358 1.00 84.75 96 MET A O 1
ATOM 718 N N . VAL A 1 97 ? -6.215 4.629 15.072 1.00 87.75 97 VAL A N 1
ATOM 719 C CA . VAL A 1 97 ? -5.814 5.536 16.157 1.00 87.75 97 VAL A CA 1
ATOM 720 C C . VAL A 1 97 ? -7.024 6.308 16.686 1.00 87.75 97 VAL A C 1
ATOM 722 O O . VAL A 1 97 ? -7.191 6.404 17.899 1.00 87.75 97 VAL A O 1
ATOM 725 N N . GLN A 1 98 ? -7.893 6.788 15.792 1.00 88.25 98 GLN A N 1
ATOM 726 C CA . GLN A 1 98 ? -9.139 7.458 16.159 1.00 88.25 98 GLN A CA 1
ATOM 727 C C . GLN A 1 98 ? -10.052 6.533 16.973 1.00 88.25 98 GLN A C 1
ATOM 729 O O . GLN A 1 98 ? -10.470 6.902 18.059 1.00 88.25 98 GLN A O 1
ATOM 734 N N . ALA A 1 99 ? -10.288 5.303 16.508 1.00 86.19 99 ALA A N 1
ATOM 735 C CA . ALA A 1 99 ? -11.139 4.342 17.209 1.00 86.19 99 ALA A CA 1
ATOM 736 C C . ALA A 1 99 ? -10.615 4.007 18.617 1.00 86.19 99 ALA A C 1
ATOM 738 O O . ALA A 1 99 ? -11.402 3.859 19.549 1.00 86.19 99 ALA A O 1
ATOM 739 N N . TYR A 1 100 ? -9.292 3.921 18.793 1.00 86.12 100 TYR A N 1
ATOM 740 C CA . TYR A 1 100 ? -8.692 3.754 20.118 1.00 86.12 100 TYR A CA 1
ATOM 741 C C . TYR A 1 100 ? -8.952 4.970 21.021 1.00 86.12 100 TYR A C 1
ATOM 743 O O . TYR A 1 100 ? -9.338 4.806 22.177 1.00 86.12 100 TYR A O 1
ATOM 751 N N . GLN A 1 101 ? -8.777 6.185 20.492 1.00 86.31 101 GLN A N 1
ATOM 752 C CA . GLN A 1 101 ? -9.075 7.418 21.226 1.00 86.31 101 GLN A CA 1
ATOM 753 C C . GLN A 1 101 ? -10.562 7.524 21.586 1.00 86.31 101 GLN A C 1
ATOM 755 O O . GLN A 1 101 ? -10.886 7.885 22.713 1.00 86.31 101 GLN A O 1
ATOM 760 N N . ASP A 1 102 ? -11.463 7.173 20.669 1.00 86.19 102 ASP A N 1
ATOM 761 C CA . ASP A 1 102 ? -12.912 7.227 20.878 1.00 86.19 102 ASP A CA 1
ATOM 762 C C . ASP A 1 102 ? -13.353 6.270 22.000 1.00 86.19 102 ASP A C 1
ATOM 764 O O . ASP A 1 102 ? -14.161 6.645 22.846 1.00 86.19 102 ASP A O 1
ATOM 768 N N . VAL A 1 103 ? -12.781 5.059 22.062 1.00 83.31 103 VAL A N 1
ATOM 769 C CA . VAL A 1 103 ? -13.035 4.106 23.159 1.00 83.31 103 VAL A CA 1
ATOM 770 C C . VAL A 1 103 ? -12.496 4.625 24.492 1.00 83.31 103 VAL A C 1
ATOM 772 O O . VAL A 1 103 ? -13.153 4.472 25.516 1.00 83.31 103 VAL A O 1
ATOM 775 N N . MET A 1 104 ? -11.323 5.262 24.490 1.00 82.62 104 MET A N 1
ATOM 776 C CA . MET A 1 104 ? -10.714 5.817 25.703 1.00 82.62 104 MET A CA 1
ATOM 777 C C . MET A 1 104 ? -11.483 7.028 26.253 1.00 82.62 104 MET A C 1
ATOM 779 O O . MET A 1 104 ? -11.514 7.237 27.463 1.00 82.62 104 MET A O 1
ATOM 783 N N . ASN A 1 105 ? -12.105 7.812 25.371 1.00 81.00 105 ASN A N 1
ATOM 784 C CA . ASN A 1 105 ? -12.893 8.994 25.718 1.00 81.00 105 ASN A CA 1
ATOM 785 C C . ASN A 1 105 ? -14.381 8.688 25.951 1.00 81.00 105 ASN A C 1
ATOM 787 O O . ASN A 1 105 ? -15.147 9.605 26.252 1.00 81.00 105 ASN A O 1
ATOM 791 N N . MET A 1 106 ? -14.809 7.430 25.798 1.00 86.19 106 MET A N 1
ATOM 792 C CA . MET A 1 106 ? -16.179 7.029 26.096 1.00 86.19 106 MET A CA 1
ATOM 793 C C . MET A 1 106 ? -16.396 7.118 27.617 1.00 86.19 106 MET A C 1
ATOM 795 O O . MET A 1 106 ? -15.661 6.468 28.365 1.00 86.19 106 MET A O 1
ATOM 799 N N . PRO A 1 107 ? -17.357 7.922 28.107 1.00 69.69 107 PRO A N 1
ATOM 800 C CA . PRO A 1 107 ? -17.669 7.944 29.528 1.00 69.69 107 PRO A CA 1
ATOM 801 C C . PRO A 1 107 ? -18.207 6.570 29.945 1.00 69.69 107 PRO A C 1
ATOM 803 O O . PRO A 1 107 ? -19.126 6.045 29.314 1.00 69.69 107 PRO A O 1
ATOM 806 N N . ILE A 1 108 ? -17.590 5.997 30.980 1.00 62.72 108 ILE A N 1
ATOM 807 C CA . ILE A 1 108 ? -18.107 4.839 31.726 1.00 62.72 108 ILE A CA 1
ATOM 808 C C . ILE A 1 108 ? -19.384 5.189 32.485 1.00 62.72 108 ILE A C 1
ATOM 810 O O . ILE A 1 108 ? -19.486 6.338 32.974 1.00 62.72 108 ILE A O 1
#

Secondary structure (DSSP, 8-state):
--HHHHHHHHHHHHHHHHT----TT-S-------SPPHHHHHHHHHHHHHHHHHHHHHHHHHHHTT-TT--HHHHHHHHHHHHHHHHHHHHHHHHHHHHHHHHHTS--

Foldseek 3Di:
DVVVVVVVVVVVVVVVVVPPCPPPPPDDPDPPPPDDDPVVVLVVLVVVLVVLVVVLVVLVVCVVVPPVVRDPVNSVVSVVVSVVSVVVSVVVVVVVVVVVVCVVPDDD

pLDDT: mean 81.87, std 13.85, range [49.06, 96.5]

Organism: NCBI:txid1341696

Radius of gyration: 30.62 Å; Cα contacts (8 Å, |Δi|>4): 37; chains: 1; bounding box: 79×26×78 Å

Mean predicted aligned error: 14.44 Å

Solvent-accessible surface area (backbone atoms only — not comparable to full-atom values): 6278 Å² total; per-residue (Å²): 128,67,66,63,56,55,51,52,55,52,51,52,54,54,54,54,61,70,64,62,71,71,70,92,80,76,75,66,85,66,79,76,72,93,58,81,49,69,65,58,51,51,50,50,51,53,51,52,32,51,50,33,45,51,50,21,49,54,40,44,51,39,37,76,73,61,39,91,89,47,54,69,67,57,28,52,51,35,43,52,53,21,52,52,47,44,52,55,51,50,53,52,52,51,52,52,54,48,53,53,50,53,62,72,68,51,84,127

Sequence (108 aa):
MSDAIASVLSQIRALQAQTRITPPGLESAAPVATGPSFGDTLKRALSGVNESQMESRRLAEAFELGDPRVDLARVMIASQQAQVGFKAVVEVRNRMVQAYQDVMNMPI

InterPro domains:
  IPR001624 Flagellar hook-basal body complex protein FliE [MF_00724] (3-108)
  IPR001624 Flagellar hook-basal body complex protein FliE [PF02049] (29-108)
  IPR001624 Flagellar hook-basal body complex protein FliE [PR01006] (37-53)
  IPR001624 Flagellar hook-basal body complex protein FliE [PR01006] (72-88)
  IPR001624 Flagellar hook-basal body complex protein FliE [PR01006] (93-106)
  IPR001624 Flagellar hook-basal body complex protein FliE [PTHR34653] (4-108)
  IPR001624 Flagellar hook-basal body complex protein FliE [TIGR00205] (33-107)

Nea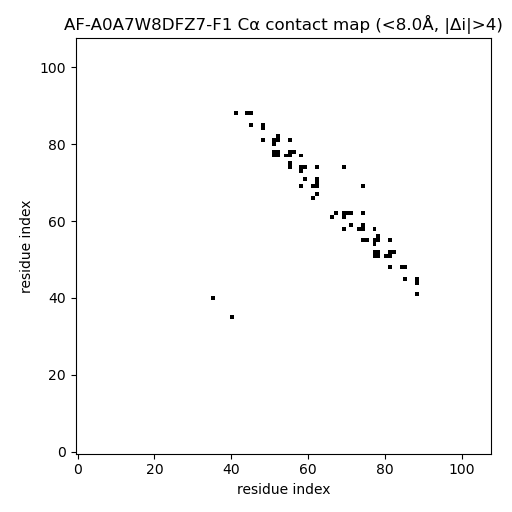rest PDB structures (foldseek):
  8wk3-assembly1_N  TM=9.226E-01  e=6.073E-04  Salmonella enterica subsp. enterica serovar Typhimurium str. LT2
  5l8b-assembly1_I  TM=5.778E-01  e=3.812E+00  Rhodospirillum rubrum
  6sv1-assembly3_V  TM=4.653E-01  e=3.812E+00  Rhodospirillum rubrum
  8akt-assembly1_0  TM=4.922E-01  e=9.018E+00  Synechocystis sp. PCC 6803